Protein AF-A0A9D1PLK4-F1 (afdb_monomer_lite)

Secondary structure (DSSP, 8-state):
-HHHHHHHHHHHHHHHHHHHHHHHHHS-TT-GGGGHHHHHHHHHHHHHHHHHHHS-S--EETTTEEHHHHHHHHHHHHHHHHHHHHHHHHHHHH-

Sequence (95 aa):
MITATLTLGAILSAALLIVSLILVKATPKTSYVAYYPGFLFFAAGLILLLFATILDAKVTVYGGAGLGGLGIACLFAAAVSIMVATVVDAYRQVA

Radius of gyration: 14.98 Å; chains: 1; bounding box: 36×17×46 Å

pLDDT: mean 71.11, std 8.72, range [50.28, 83.88]

Structure (mmCIF, N/CA/C/O backbone):
data_AF-A0A9D1PLK4-F1
#
_entry.id   AF-A0A9D1PLK4-F1
#
loop_
_atom_site.group_PDB
_atom_site.id
_atom_site.type_symbol
_atom_site.label_atom_id
_atom_site.label_alt_id
_atom_site.label_comp_id
_atom_site.label_asym_id
_atom_site.label_entity_id
_atom_site.label_seq_id
_atom_site.pdbx_PDB_ins_code
_atom_site.Cartn_x
_atom_site.Cartn_y
_atom_site.Cartn_z
_atom_site.occupancy
_atom_site.B_iso_or_equiv
_atom_site.auth_seq_id
_atom_site.auth_comp_id
_atom_site.auth_asym_id
_atom_site.auth_atom_id
_atom_site.pdbx_PDB_model_num
ATOM 1 N N . MET A 1 1 ? 15.771 1.249 -10.777 1.00 60.25 1 MET A N 1
ATOM 2 C CA . MET A 1 1 ? 14.384 0.828 -11.088 1.00 60.25 1 MET A CA 1
ATOM 3 C C . MET A 1 1 ? 13.647 0.355 -9.836 1.00 60.25 1 MET A C 1
ATOM 5 O O . MET A 1 1 ? 12.656 0.978 -9.495 1.00 60.25 1 MET A O 1
ATOM 9 N N . ILE A 1 2 ? 14.164 -0.633 -9.090 1.00 66.88 2 ILE A N 1
ATOM 10 C CA . ILE A 1 2 ? 13.554 -1.128 -7.833 1.00 66.88 2 ILE A CA 1
ATOM 11 C C . ILE A 1 2 ? 13.355 -0.030 -6.778 1.00 66.88 2 ILE A C 1
ATOM 13 O O . ILE A 1 2 ? 12.285 0.050 -6.186 1.00 66.88 2 ILE A O 1
ATOM 17 N N . THR A 1 3 ? 14.343 0.849 -6.575 1.00 70.19 3 THR A N 1
ATOM 18 C CA . THR A 1 3 ? 14.256 1.915 -5.565 1.00 70.19 3 THR 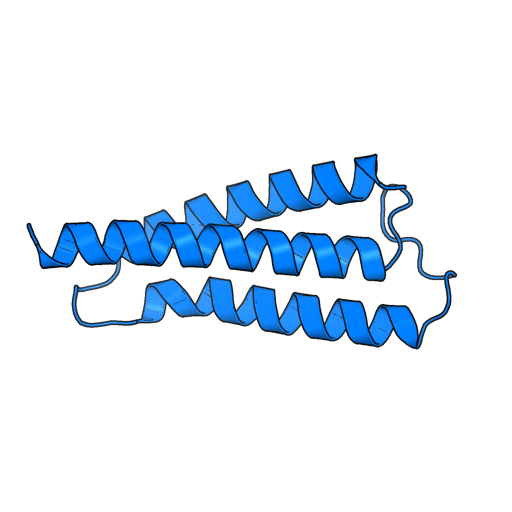A CA 1
ATOM 19 C C . THR A 1 3 ? 13.065 2.837 -5.812 1.00 70.19 3 THR A C 1
ATOM 21 O O . THR A 1 3 ? 12.295 3.056 -4.894 1.00 70.19 3 THR A O 1
ATOM 24 N N . ALA A 1 4 ? 12.844 3.293 -7.052 1.00 72.31 4 ALA A N 1
ATOM 25 C CA . ALA A 1 4 ? 11.715 4.164 -7.396 1.00 72.31 4 ALA A CA 1
ATOM 26 C C . ALA A 1 4 ? 10.354 3.493 -7.137 1.00 72.31 4 ALA A C 1
ATOM 28 O O . ALA A 1 4 ? 9.439 4.124 -6.614 1.00 72.31 4 ALA A O 1
ATOM 29 N N . THR A 1 5 ? 10.238 2.199 -7.451 1.00 68.75 5 THR A N 1
ATOM 30 C CA . THR A 1 5 ? 9.047 1.391 -7.159 1.00 68.75 5 THR A CA 1
ATOM 31 C C . THR A 1 5 ? 8.796 1.265 -5.658 1.00 68.75 5 THR A C 1
ATOM 33 O O . THR A 1 5 ? 7.661 1.409 -5.210 1.00 68.75 5 THR A O 1
ATOM 36 N N . LEU A 1 6 ? 9.855 1.053 -4.875 1.00 75.00 6 LEU A N 1
ATOM 37 C CA . LEU A 1 6 ? 9.795 0.980 -3.417 1.00 75.00 6 LEU A CA 1
ATOM 38 C C . LEU A 1 6 ? 9.408 2.321 -2.790 1.00 75.00 6 LEU A C 1
ATOM 40 O O . LEU A 1 6 ? 8.560 2.347 -1.903 1.00 75.00 6 LEU A O 1
ATOM 44 N N . THR A 1 7 ? 9.966 3.436 -3.270 1.00 78.31 7 THR A N 1
ATOM 45 C CA . THR A 1 7 ? 9.621 4.772 -2.766 1.00 78.31 7 THR A CA 1
ATOM 46 C C . THR A 1 7 ? 8.164 5.116 -3.068 1.00 78.31 7 THR A C 1
ATOM 48 O O . THR A 1 7 ? 7.448 5.576 -2.181 1.00 78.31 7 THR A O 1
ATOM 51 N N . LEU A 1 8 ? 7.695 4.847 -4.294 1.00 76.06 8 LEU A N 1
ATOM 52 C CA . LEU A 1 8 ? 6.296 5.064 -4.675 1.00 76.06 8 LEU A CA 1
ATOM 53 C C . LEU A 1 8 ? 5.347 4.163 -3.883 1.00 76.06 8 LEU A C 1
ATOM 55 O O . LEU A 1 8 ? 4.340 4.650 -3.378 1.00 76.06 8 LEU A O 1
ATOM 59 N N . GLY A 1 9 ? 5.688 2.881 -3.722 1.00 72.31 9 GLY A N 1
ATOM 60 C CA . GLY A 1 9 ? 4.920 1.937 -2.912 1.00 72.31 9 GLY A CA 1
ATOM 61 C C . GLY A 1 9 ? 4.829 2.364 -1.452 1.00 72.31 9 GLY A C 1
ATOM 62 O O . GLY A 1 9 ? 3.748 2.329 -0.880 1.00 72.31 9 GLY A O 1
ATOM 63 N N . ALA A 1 10 ? 5.925 2.841 -0.858 1.00 75.62 10 ALA A N 1
ATOM 64 C CA . ALA A 1 10 ? 5.935 3.324 0.521 1.00 75.62 10 ALA A CA 1
ATOM 65 C C . ALA A 1 10 ? 5.050 4.567 0.715 1.00 75.62 10 ALA A C 1
ATOM 67 O O . ALA A 1 10 ? 4.276 4.626 1.671 1.00 75.62 10 ALA A O 1
ATOM 68 N N . ILE A 1 11 ? 5.121 5.537 -0.205 1.00 80.62 11 ILE A N 1
ATOM 69 C CA . ILE A 1 11 ? 4.308 6.761 -0.148 1.00 80.62 11 ILE A CA 1
ATOM 70 C C . ILE A 1 11 ? 2.822 6.437 -0.342 1.00 80.62 11 ILE A C 1
ATOM 72 O O . ILE A 1 11 ? 1.990 6.897 0.441 1.00 80.62 11 ILE A O 1
ATOM 76 N N . LEU A 1 12 ? 2.483 5.618 -1.346 1.00 76.81 12 LEU A N 1
ATOM 77 C CA . LEU A 1 12 ? 1.102 5.188 -1.576 1.00 76.81 12 LEU A CA 1
ATOM 78 C C . LEU A 1 12 ? 0.563 4.387 -0.392 1.00 76.81 12 LEU A C 1
ATOM 80 O O . LEU A 1 12 ? -0.556 4.649 0.039 1.00 76.81 12 LEU A O 1
ATOM 84 N N . SER A 1 13 ? 1.353 3.453 0.151 1.00 75.06 13 SER A N 1
ATOM 85 C CA . SER A 1 13 ? 0.989 2.683 1.343 1.00 75.06 13 SER A CA 1
ATOM 86 C C . SER A 1 13 ? 0.650 3.607 2.496 1.00 75.06 13 SER A C 1
ATOM 88 O O . SER A 1 13 ? -0.408 3.451 3.091 1.00 75.06 13 SER A O 1
ATOM 90 N N . ALA A 1 14 ? 1.511 4.585 2.794 1.00 77.44 14 ALA A N 1
ATOM 91 C CA . ALA A 1 14 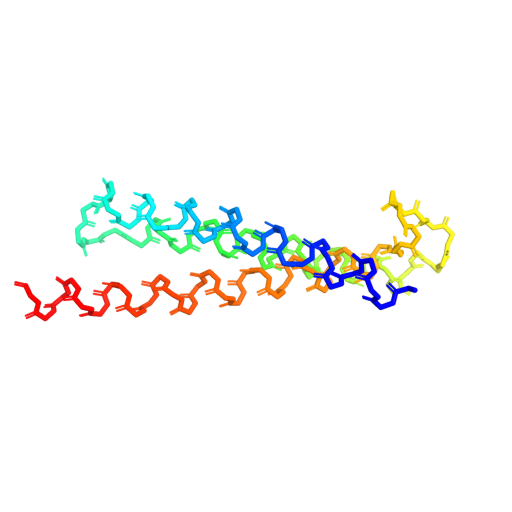? 1.288 5.527 3.884 1.00 77.44 14 ALA A CA 1
ATOM 92 C C . ALA A 1 14 ? 0.005 6.349 3.673 1.00 77.44 14 ALA A C 1
ATOM 94 O O . ALA A 1 14 ? -0.809 6.461 4.589 1.00 77.44 14 ALA A O 1
ATOM 95 N N . ALA A 1 15 ? -0.217 6.867 2.461 1.00 79.06 15 ALA A N 1
ATOM 96 C CA . ALA A 1 15 ? -1.422 7.621 2.130 1.00 79.06 15 ALA A CA 1
ATOM 97 C C . ALA A 1 15 ? -2.695 6.766 2.257 1.00 79.06 15 ALA A C 1
ATOM 99 O O . ALA A 1 15 ? -3.659 7.188 2.898 1.00 79.06 15 ALA A O 1
ATOM 100 N N . LEU A 1 16 ? -2.694 5.543 1.712 1.00 76.62 16 LEU A N 1
ATOM 101 C CA . LEU A 1 16 ? -3.834 4.631 1.817 1.00 76.62 16 LEU A CA 1
ATOM 102 C C . LEU A 1 16 ? -4.103 4.194 3.247 1.00 76.62 16 LEU A C 1
ATOM 104 O O . LEU A 1 16 ? -5.262 4.031 3.623 1.00 76.62 16 LEU A O 1
ATOM 108 N N . LEU A 1 17 ? -3.051 3.994 4.036 1.00 75.00 17 LEU A N 1
ATOM 109 C CA . LEU A 1 17 ? -3.169 3.659 5.445 1.00 75.00 17 LEU A CA 1
ATOM 110 C C . LEU A 1 17 ? -3.890 4.761 6.205 1.00 75.00 17 LEU A C 1
ATOM 112 O O . LEU A 1 17 ? -4.847 4.482 6.920 1.00 75.00 17 LEU A O 1
ATOM 116 N N . ILE A 1 18 ? -3.470 6.011 6.008 1.00 79.81 18 ILE A N 1
ATOM 117 C CA . ILE A 1 18 ? -4.097 7.173 6.641 1.00 79.81 18 ILE A CA 1
ATOM 118 C C . ILE A 1 18 ? -5.575 7.248 6.246 1.00 79.81 18 ILE A C 1
ATOM 120 O O . ILE A 1 18 ? -6.435 7.352 7.119 1.00 79.81 18 ILE A O 1
ATOM 124 N N . VAL A 1 19 ? -5.886 7.126 4.952 1.00 74.56 19 VAL A N 1
ATOM 125 C CA . VAL A 1 19 ? -7.273 7.153 4.460 1.00 74.56 19 VAL A CA 1
ATOM 126 C C . VAL A 1 19 ? -8.093 6.000 5.042 1.00 74.56 19 VAL A C 1
ATOM 128 O O . VAL A 1 19 ? -9.205 6.226 5.514 1.00 74.56 19 VAL A O 1
ATOM 131 N N . SER A 1 20 ? -7.543 4.784 5.072 1.00 67.81 20 SER A N 1
ATOM 132 C CA . SER A 1 20 ? -8.227 3.598 5.602 1.00 67.81 20 SER A CA 1
ATOM 133 C C . SER A 1 20 ? -8.486 3.730 7.102 1.00 67.81 20 SER A C 1
ATOM 135 O O . SER A 1 20 ? -9.592 3.458 7.551 1.00 67.81 20 SER A O 1
ATOM 137 N N . LEU A 1 21 ? -7.522 4.230 7.883 1.00 69.31 21 LEU A N 1
ATOM 138 C CA . LEU A 1 21 ? -7.690 4.476 9.319 1.00 69.31 21 LEU A CA 1
ATOM 139 C C . LEU A 1 21 ? -8.748 5.549 9.607 1.00 69.31 21 LEU A C 1
ATOM 141 O O . LEU A 1 21 ? -9.569 5.376 10.513 1.00 69.31 21 LEU A O 1
ATOM 145 N N . ILE A 1 22 ? -8.760 6.637 8.830 1.00 73.38 22 ILE A N 1
ATOM 146 C CA . ILE A 1 22 ? -9.790 7.678 8.931 1.00 73.38 22 ILE A CA 1
ATOM 147 C C . ILE A 1 22 ? -11.165 7.085 8.604 1.00 73.38 22 ILE A C 1
ATOM 149 O O . ILE A 1 22 ? -12.110 7.298 9.363 1.00 73.38 22 ILE A O 1
ATOM 153 N N . LEU A 1 23 ? -11.280 6.295 7.530 1.00 65.56 23 LEU A N 1
ATOM 154 C CA . LEU A 1 23 ? -12.539 5.658 7.137 1.00 65.56 23 LEU A CA 1
ATOM 155 C C . LEU A 1 23 ? -13.033 4.646 8.166 1.00 65.56 23 LEU A C 1
ATOM 157 O O . LEU A 1 23 ? -14.220 4.663 8.481 1.00 65.56 23 LEU A O 1
ATOM 161 N N . VAL A 1 24 ? -12.156 3.800 8.717 1.00 65.56 24 VAL A N 1
ATOM 162 C CA . VAL A 1 24 ? -12.528 2.874 9.795 1.00 65.56 24 VAL A CA 1
ATOM 163 C C . VAL A 1 24 ? -13.103 3.670 10.963 1.00 65.56 24 VAL A C 1
ATOM 165 O O . VAL A 1 24 ? -14.166 3.332 11.467 1.00 65.56 24 VAL A O 1
ATOM 168 N N . LYS A 1 25 ? -12.468 4.776 11.364 1.00 66.44 25 LYS A N 1
ATOM 169 C CA . LYS A 1 25 ? -12.934 5.583 12.500 1.00 66.44 25 LYS A CA 1
ATOM 170 C C . LYS A 1 25 ? -14.241 6.341 12.219 1.00 66.44 25 LYS A C 1
ATOM 172 O O . LYS A 1 25 ? -15.056 6.471 13.129 1.00 66.44 25 LYS A O 1
ATOM 177 N N . ALA A 1 26 ? -14.441 6.815 10.988 1.00 66.81 26 ALA A N 1
ATOM 178 C CA . ALA A 1 26 ? -15.623 7.571 10.566 1.00 66.81 26 ALA A CA 1
ATOM 179 C C . ALA A 1 26 ? -16.841 6.687 10.233 1.00 66.81 26 ALA A C 1
ATOM 181 O O . ALA A 1 26 ? -17.971 7.170 10.244 1.00 66.81 26 ALA A O 1
ATOM 182 N N . THR A 1 27 ? -16.629 5.400 9.946 1.00 63.88 27 THR A N 1
ATOM 183 C CA . THR A 1 27 ? -17.685 4.478 9.511 1.00 63.88 27 THR A CA 1
ATOM 184 C C . THR A 1 27 ? -18.254 3.678 10.703 1.00 63.88 27 THR A C 1
ATOM 186 O O . THR A 1 27 ? -17.486 3.225 11.566 1.00 63.88 27 THR A O 1
ATOM 189 N N . PRO A 1 28 ? -19.590 3.488 10.792 1.00 58.19 28 PRO A N 1
ATOM 190 C CA . PRO A 1 28 ? -20.225 2.657 11.822 1.00 58.19 28 PRO A CA 1
ATOM 191 C C . PRO A 1 28 ? -19.800 1.180 11.724 1.00 58.19 28 PRO A C 1
ATOM 193 O O . PRO A 1 28 ? -19.546 0.685 10.627 1.00 58.19 28 PRO A O 1
ATOM 196 N N . LYS A 1 29 ? -19.765 0.468 12.868 1.00 59.06 29 LYS A N 1
ATOM 197 C CA . LYS A 1 29 ? -19.248 -0.918 13.029 1.00 59.06 29 LYS A CA 1
ATOM 198 C C . LYS A 1 29 ? -19.851 -1.962 12.062 1.00 59.06 29 LYS A C 1
ATOM 200 O O . LYS A 1 29 ? -19.319 -3.055 11.948 1.00 59.06 29 LYS A O 1
ATOM 205 N N . THR A 1 30 ? -20.957 -1.653 11.388 1.00 57.09 30 THR A N 1
ATOM 206 C CA . THR A 1 30 ? -21.675 -2.556 10.473 1.00 57.09 30 THR A CA 1
ATOM 207 C C . THR A 1 30 ? -21.310 -2.379 8.999 1.00 57.09 30 THR A C 1
ATOM 209 O O . THR A 1 30 ? -21.845 -3.092 8.154 1.00 57.09 30 THR A O 1
ATOM 212 N N . SER A 1 31 ? -20.451 -1.416 8.656 1.00 59.03 31 SER A N 1
ATOM 213 C CA . SER A 1 31 ? -20.229 -1.032 7.265 1.00 59.03 31 SER A CA 1
ATOM 214 C C . SER A 1 31 ? -18.802 -1.332 6.799 1.00 59.03 31 SER A C 1
ATOM 216 O O . SER A 1 31 ? -17.821 -0.791 7.305 1.00 59.03 31 SER A O 1
ATOM 218 N N . TYR A 1 32 ? -18.705 -2.175 5.765 1.00 62.59 32 TYR A N 1
ATOM 219 C CA . TYR A 1 32 ? -17.461 -2.599 5.106 1.00 62.59 32 TYR A CA 1
ATOM 220 C C . TYR A 1 32 ? -16.814 -1.505 4.235 1.00 62.59 32 TYR A C 1
ATOM 222 O O . TYR A 1 32 ? -15.891 -1.775 3.466 1.00 62.59 32 TYR A O 1
ATOM 230 N N . VAL A 1 33 ? -17.275 -0.255 4.336 1.00 63.25 33 VAL A N 1
ATOM 231 C CA . VAL A 1 33 ? -16.804 0.867 3.505 1.00 63.25 33 VAL A CA 1
ATOM 232 C C . VAL A 1 33 ? -15.311 1.147 3.708 1.00 63.25 33 VAL A C 1
ATOM 234 O O . VAL A 1 33 ? -14.640 1.580 2.776 1.00 63.25 33 VAL A O 1
ATOM 237 N N . ALA A 1 34 ? -14.748 0.790 4.864 1.00 61.91 34 ALA A N 1
ATOM 238 C CA . ALA A 1 34 ? -13.308 0.859 5.109 1.00 61.91 34 ALA A CA 1
ATOM 239 C C . ALA A 1 34 ? -12.454 0.004 4.148 1.00 61.91 34 ALA A C 1
ATOM 241 O O . ALA A 1 34 ? -11.293 0.333 3.915 1.00 61.91 34 ALA A O 1
ATOM 242 N N . TYR A 1 35 ? -13.017 -1.054 3.555 1.00 63.94 35 TYR A N 1
ATOM 243 C CA . TYR A 1 35 ? -12.303 -1.949 2.636 1.00 63.94 35 TYR A CA 1
ATOM 244 C C . TYR A 1 35 ? -12.364 -1.504 1.171 1.00 63.94 35 TYR A C 1
ATOM 246 O O . TYR A 1 35 ? -11.527 -1.922 0.369 1.00 63.94 35 TYR A O 1
ATOM 254 N N . TYR A 1 36 ? -13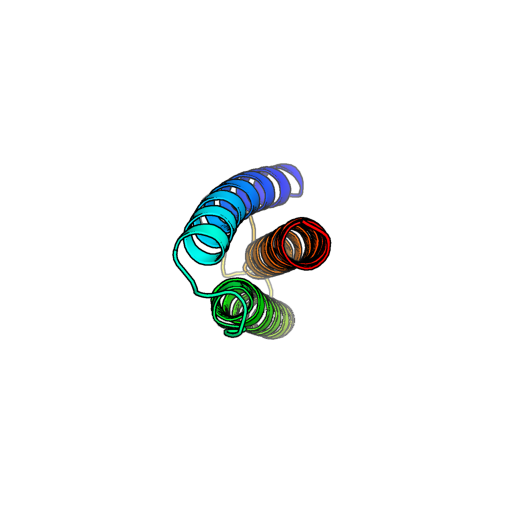.315 -0.635 0.814 1.00 68.81 36 TYR A N 1
ATOM 255 C CA . TYR A 1 36 ? -13.487 -0.136 -0.554 1.00 68.81 36 TYR A CA 1
ATOM 256 C C . TYR A 1 36 ? -12.234 0.526 -1.147 1.00 68.81 36 TYR A C 1
ATOM 258 O O . TYR A 1 36 ? -11.872 0.163 -2.267 1.00 68.81 36 TYR A O 1
ATOM 266 N N . PRO A 1 37 ? -11.535 1.456 -0.462 1.00 68.38 37 PRO A N 1
ATOM 267 C CA . PRO A 1 37 ? -10.343 2.078 -1.039 1.00 68.38 37 PRO A CA 1
ATOM 268 C C . PRO A 1 37 ? -9.202 1.077 -1.253 1.00 68.38 37 PRO A C 1
ATOM 270 O O . PRO A 1 37 ? -8.506 1.165 -2.263 1.00 68.38 37 PRO A O 1
ATOM 273 N N . GLY A 1 38 ? -9.056 0.087 -0.366 1.00 69.94 38 GLY A N 1
ATOM 274 C CA . GLY A 1 38 ? -8.095 -1.002 -0.536 1.00 69.94 38 GLY A CA 1
ATOM 275 C C . GLY A 1 38 ? -8.414 -1.865 -1.759 1.00 69.94 38 GLY A C 1
ATOM 276 O O . GLY A 1 38 ? -7.540 -2.110 -2.585 1.00 69.94 38 GLY A O 1
ATOM 277 N N . PHE A 1 39 ? -9.677 -2.262 -1.934 1.00 72.50 39 PHE A N 1
ATOM 278 C CA . PHE A 1 39 ? -10.113 -3.034 -3.103 1.00 72.50 39 PHE A CA 1
ATOM 279 C C . PHE A 1 39 ? -9.983 -2.255 -4.416 1.00 72.50 39 PHE A C 1
ATOM 281 O O . PHE A 1 39 ? -9.591 -2.825 -5.433 1.00 72.50 39 PHE A O 1
ATOM 288 N N . LEU A 1 40 ? -10.267 -0.951 -4.397 1.00 75.50 40 LEU A N 1
ATOM 289 C CA . LEU A 1 40 ? -10.130 -0.087 -5.567 1.00 75.50 40 LEU A CA 1
ATOM 290 C C . LEU A 1 40 ? -8.662 0.035 -5.996 1.00 75.50 40 LEU A C 1
ATOM 292 O O . LEU A 1 40 ? -8.355 -0.100 -7.178 1.00 75.50 40 LEU A O 1
ATOM 296 N N . PHE A 1 41 ? -7.749 0.232 -5.041 1.00 76.62 41 PHE A N 1
ATOM 297 C CA . PHE A 1 41 ? -6.311 0.273 -5.318 1.00 76.62 41 PHE A CA 1
ATOM 298 C C . PHE A 1 41 ? -5.748 -1.085 -5.727 1.00 76.62 41 PHE A C 1
ATOM 300 O O . PHE A 1 41 ? -4.862 -1.138 -6.579 1.00 76.62 41 PHE A O 1
ATOM 307 N N . PHE A 1 42 ? -6.286 -2.178 -5.183 1.00 76.81 42 PHE A N 1
ATOM 308 C CA . PHE A 1 42 ? -5.934 -3.524 -5.614 1.00 76.81 42 PHE A CA 1
ATOM 309 C C . PHE A 1 42 ? -6.333 -3.751 -7.076 1.00 76.81 42 PHE A C 1
ATOM 311 O O . PHE A 1 42 ? -5.492 -4.126 -7.888 1.00 76.81 42 PHE A O 1
ATOM 318 N N . ALA A 1 43 ? -7.580 -3.440 -7.442 1.00 80.31 43 ALA A N 1
ATOM 319 C CA . ALA A 1 43 ? -8.062 -3.555 -8.816 1.00 80.31 43 ALA A CA 1
ATOM 320 C C . ALA A 1 43 ? -7.280 -2.644 -9.777 1.00 80.31 43 ALA A C 1
ATOM 322 O O . ALA A 1 43 ? -6.831 -3.098 -10.828 1.00 80.31 43 ALA A O 1
ATOM 323 N N . ALA A 1 44 ? -7.044 -1.384 -9.397 1.00 78.62 44 ALA A N 1
ATOM 324 C CA . ALA A 1 44 ? -6.257 -0.443 -10.191 1.00 78.62 44 ALA A CA 1
ATOM 325 C C . ALA A 1 44 ? -4.802 -0.909 -10.374 1.00 78.62 44 ALA A C 1
ATOM 327 O O . ALA A 1 44 ? -4.260 -0.821 -11.475 1.00 78.62 44 ALA A O 1
ATOM 328 N N . GLY A 1 45 ? -4.179 -1.451 -9.322 1.00 77.56 45 GLY A N 1
ATOM 329 C CA . GLY A 1 45 ? -2.833 -2.020 -9.376 1.00 77.56 45 GLY A CA 1
ATOM 330 C C . GLY A 1 45 ? -2.742 -3.251 -10.279 1.00 77.56 45 GLY A C 1
ATOM 331 O O . GLY A 1 45 ? -1.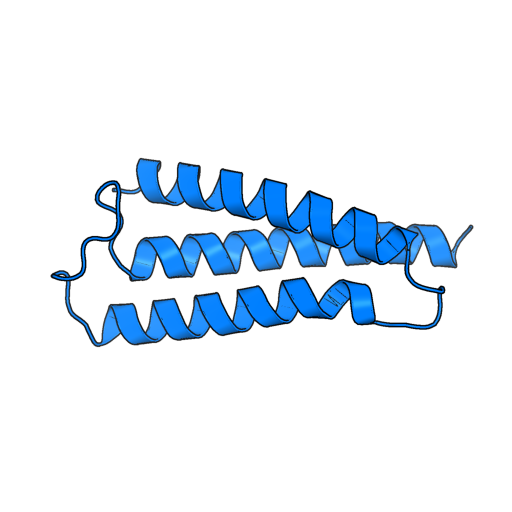785 -3.380 -11.039 1.00 77.56 45 GLY A O 1
ATOM 332 N N . LEU A 1 46 ? -3.760 -4.115 -10.259 1.00 81.44 46 LEU A N 1
ATOM 333 C CA . LEU A 1 46 ? -3.841 -5.311 -11.103 1.00 81.44 46 LEU A CA 1
ATOM 334 C C . LEU A 1 46 ? -4.030 -4.946 -12.579 1.00 81.44 46 LEU A C 1
ATOM 336 O O . LEU A 1 46 ? -3.358 -5.504 -13.443 1.00 81.44 46 LEU A O 1
ATOM 340 N N . ILE A 1 47 ? -4.880 -3.954 -12.860 1.00 82.25 47 ILE A N 1
ATOM 341 C CA . ILE A 1 47 ? -5.056 -3.392 -14.203 1.00 82.25 47 ILE A CA 1
ATOM 342 C C . ILE A 1 47 ? -3.730 -2.800 -14.692 1.00 82.25 47 ILE A C 1
ATOM 344 O O . ILE A 1 47 ? -3.266 -3.159 -15.768 1.00 82.25 47 ILE A O 1
ATOM 348 N N . LEU A 1 48 ? -3.069 -1.958 -13.893 1.00 77.81 48 LEU A N 1
ATOM 349 C CA . LEU A 1 48 ? -1.765 -1.381 -14.244 1.00 77.81 48 LEU A CA 1
ATOM 350 C C . LEU A 1 48 ? -0.695 -2.448 -14.504 1.00 77.81 48 LEU A C 1
ATOM 352 O O . LEU A 1 48 ? 0.110 -2.288 -15.418 1.00 77.81 48 LEU A O 1
ATOM 356 N N . LEU A 1 49 ? -0.701 -3.544 -13.740 1.00 79.06 49 LEU A N 1
ATOM 357 C CA . LEU A 1 49 ? 0.218 -4.666 -13.931 1.00 79.06 49 LEU A CA 1
ATOM 358 C C . LEU A 1 49 ? -0.061 -5.429 -15.238 1.00 79.06 49 LEU A C 1
ATOM 360 O O . LEU A 1 49 ? 0.875 -5.742 -15.967 1.00 79.06 49 LEU A O 1
ATOM 364 N N . LEU A 1 50 ? -1.332 -5.681 -15.564 1.00 78.62 50 LEU A N 1
ATOM 365 C CA . LEU A 1 50 ? -1.756 -6.290 -16.833 1.00 78.62 50 LEU A CA 1
ATOM 366 C C . LEU A 1 50 ? -1.411 -5.408 -18.035 1.00 78.62 50 LEU A C 1
ATOM 368 O O . LEU A 1 50 ? -0.914 -5.885 -19.048 1.00 78.62 50 LEU A O 1
ATOM 372 N N . PHE A 1 51 ? -1.625 -4.100 -17.924 1.00 73.12 51 PHE A N 1
ATOM 373 C CA . PHE A 1 51 ? -1.208 -3.172 -18.969 1.00 73.12 51 PHE A CA 1
ATOM 374 C C . PHE A 1 51 ? 0.314 -3.091 -19.084 1.00 73.12 51 PHE A C 1
ATOM 376 O O . PHE A 1 51 ? 0.809 -2.873 -20.181 1.00 73.12 51 PHE A O 1
ATOM 383 N N . ALA A 1 52 ? 1.067 -3.322 -18.009 1.00 70.94 52 ALA A N 1
ATOM 384 C CA . ALA A 1 52 ? 2.525 -3.357 -18.060 1.00 70.94 52 ALA A CA 1
ATOM 385 C C . ALA A 1 52 ? 3.097 -4.577 -18.796 1.00 70.94 52 ALA A C 1
ATOM 387 O O . ALA A 1 52 ? 4.191 -4.475 -19.343 1.00 70.94 52 ALA A O 1
ATOM 388 N N . THR A 1 53 ? 2.394 -5.715 -18.811 1.00 68.88 53 THR A N 1
ATOM 389 C CA . THR A 1 53 ? 2.822 -6.896 -19.583 1.00 68.88 53 THR A CA 1
ATOM 390 C C . THR A 1 53 ? 2.491 -6.774 -21.070 1.00 68.88 53 THR A C 1
ATOM 392 O O . THR A 1 53 ? 3.143 -7.419 -21.884 1.00 68.88 53 THR A O 1
ATOM 395 N N . ILE A 1 54 ? 1.502 -5.946 -21.428 1.00 68.12 54 ILE A N 1
ATOM 396 C CA . ILE A 1 54 ? 1.066 -5.719 -22.816 1.00 68.12 54 ILE A CA 1
ATOM 397 C C . ILE A 1 54 ? 1.775 -4.503 -23.437 1.00 68.12 54 ILE A C 1
ATOM 399 O O . ILE A 1 54 ? 2.168 -4.529 -24.602 1.00 68.12 54 ILE A O 1
ATOM 403 N N . LEU A 1 55 ? 1.943 -3.421 -22.673 1.00 64.81 55 LEU A N 1
ATOM 404 C CA . LEU A 1 55 ? 2.617 -2.192 -23.092 1.00 64.81 55 LEU A CA 1
ATOM 405 C C . LEU A 1 55 ? 4.093 -2.282 -22.711 1.00 64.81 55 LEU A C 1
ATOM 407 O O . LEU A 1 55 ? 4.541 -1.747 -21.696 1.00 64.81 55 LEU A O 1
ATOM 411 N N . ASP A 1 56 ? 4.831 -2.999 -23.549 1.00 54.44 56 ASP A N 1
ATOM 412 C CA . ASP A 1 56 ? 6.250 -3.290 -23.397 1.00 54.44 56 ASP A CA 1
ATOM 413 C C . ASP A 1 56 ? 7.080 -2.002 -23.202 1.00 54.44 56 ASP A C 1
ATOM 415 O O . ASP A 1 56 ? 7.208 -1.170 -24.104 1.00 54.44 56 ASP A O 1
ATOM 419 N N . ALA A 1 57 ? 7.597 -1.831 -21.980 1.00 52.22 57 ALA A N 1
ATOM 420 C CA . ALA A 1 57 ? 8.761 -1.038 -21.561 1.00 52.22 57 ALA A CA 1
ATOM 421 C C . ALA A 1 57 ? 8.883 0.465 -21.924 1.00 52.22 57 ALA A C 1
ATOM 423 O O . ALA A 1 57 ? 9.752 1.137 -21.367 1.00 52.22 57 ALA A O 1
ATOM 424 N N . LYS A 1 58 ? 8.049 1.040 -22.800 1.00 50.53 58 LYS A N 1
ATOM 425 C CA . LYS A 1 58 ? 8.189 2.435 -23.275 1.00 50.53 58 LYS A CA 1
ATOM 426 C C . LYS A 1 58 ? 7.443 3.471 -22.444 1.00 50.53 58 LYS A C 1
ATOM 428 O O . LYS A 1 58 ? 7.731 4.660 -22.557 1.00 50.53 58 LYS A O 1
ATOM 433 N N . VAL A 1 59 ? 6.505 3.048 -21.602 1.00 55.59 59 VAL A N 1
ATOM 434 C CA . VAL A 1 59 ? 5.776 3.965 -20.719 1.00 55.59 59 VAL A CA 1
ATOM 435 C C . VAL A 1 59 ? 6.549 4.094 -19.411 1.00 55.59 59 VAL A C 1
ATOM 437 O O . VAL A 1 59 ? 6.252 3.449 -18.404 1.00 55.59 59 VAL A O 1
ATOM 440 N N . THR A 1 60 ? 7.598 4.911 -19.445 1.00 55.38 60 THR A N 1
ATOM 441 C CA . THR A 1 60 ? 8.255 5.402 -18.235 1.00 55.38 60 THR A CA 1
ATOM 442 C C . THR A 1 60 ? 7.340 6.422 -17.576 1.00 55.38 60 THR A C 1
ATOM 444 O O . THR A 1 60 ? 7.115 7.501 -18.123 1.00 55.38 60 THR A O 1
ATOM 447 N N . VAL A 1 61 ? 6.811 6.088 -16.401 1.00 59.12 61 VAL A N 1
ATOM 448 C CA . VAL A 1 61 ? 6.129 7.058 -15.543 1.00 59.12 61 VAL A CA 1
ATOM 449 C C . VAL A 1 61 ? 7.187 7.719 -14.647 1.00 59.12 61 VAL A C 1
ATOM 451 O O . VAL A 1 61 ? 8.273 7.164 -14.442 1.00 59.12 61 VAL A O 1
ATOM 454 N N . TYR A 1 62 ? 6.910 8.947 -14.192 1.00 50.28 62 TYR A N 1
ATOM 455 C CA . TYR A 1 62 ? 7.793 9.799 -13.380 1.00 50.28 62 TYR A CA 1
ATOM 456 C C . TYR A 1 62 ? 8.722 8.998 -12.439 1.00 50.28 62 TYR A C 1
ATOM 458 O O . TYR A 1 62 ? 8.257 8.242 -11.589 1.00 50.28 62 TYR A O 1
ATOM 466 N N . GLY A 1 63 ? 10.043 9.169 -12.593 1.00 55.50 63 GLY A N 1
ATOM 467 C CA . GLY A 1 63 ? 11.066 8.525 -11.749 1.00 55.50 63 GLY A CA 1
ATOM 468 C C . GLY A 1 63 ? 11.697 7.237 -12.302 1.00 55.50 63 GLY A C 1
ATOM 469 O O . GLY A 1 63 ? 12.501 6.613 -11.611 1.00 55.50 63 GLY A O 1
ATOM 470 N N . GLY A 1 64 ? 11.369 6.827 -13.534 1.00 56.88 64 GLY A N 1
ATOM 471 C CA . GLY A 1 64 ? 11.990 5.665 -14.196 1.00 56.88 64 GLY A CA 1
ATOM 472 C C . GLY A 1 64 ? 11.413 4.310 -13.767 1.00 56.88 64 GLY A C 1
ATOM 473 O O . GLY A 1 64 ? 11.974 3.264 -14.099 1.00 56.88 64 GLY A O 1
ATOM 474 N N . ALA A 1 65 ? 10.295 4.317 -13.037 1.00 61.62 65 ALA A N 1
ATOM 475 C CA . ALA A 1 65 ? 9.467 3.137 -12.834 1.00 61.62 65 ALA A CA 1
ATOM 476 C C . ALA A 1 65 ? 8.515 3.005 -14.033 1.00 61.62 65 ALA A C 1
ATOM 478 O O . ALA A 1 65 ? 7.748 3.918 -14.338 1.00 61.62 65 ALA A O 1
ATOM 479 N N . GLY A 1 66 ? 8.581 1.879 -14.745 1.00 69.75 66 GLY A N 1
ATOM 480 C CA . GLY A 1 66 ? 7.586 1.565 -15.772 1.00 69.75 66 GLY A CA 1
ATOM 481 C C . GLY A 1 66 ? 6.195 1.361 -15.159 1.00 69.75 66 GLY A C 1
ATOM 482 O O . GLY A 1 66 ? 6.060 1.246 -13.937 1.00 69.75 66 GLY A O 1
ATOM 483 N N . LEU A 1 67 ? 5.171 1.235 -16.007 1.00 71.00 67 LEU A N 1
ATOM 484 C CA . LEU A 1 67 ? 3.793 0.893 -15.603 1.00 71.00 67 LEU A CA 1
ATOM 485 C C . LEU A 1 67 ? 3.729 -0.272 -14.598 1.00 71.00 67 LEU A C 1
ATOM 487 O O . LEU A 1 67 ? 2.964 -0.217 -13.637 1.00 71.00 67 LEU A O 1
ATOM 491 N N . GLY A 1 68 ? 4.589 -1.283 -14.765 1.00 71.88 68 GLY A N 1
ATOM 492 C CA . GLY A 1 68 ? 4.641 -2.444 -13.874 1.00 71.88 68 GLY A CA 1
ATOM 493 C C . GLY A 1 68 ? 5.102 -2.100 -12.459 1.00 71.88 68 GLY A C 1
ATOM 494 O O . GLY A 1 68 ? 4.556 -2.617 -11.491 1.00 71.88 68 GLY A O 1
ATOM 495 N N . GLY A 1 69 ? 6.046 -1.164 -12.316 1.00 73.81 69 GLY A N 1
ATOM 496 C CA . GLY A 1 69 ? 6.474 -0.677 -11.005 1.00 73.81 69 GLY A CA 1
ATOM 497 C C . GLY A 1 69 ? 5.348 0.062 -10.280 1.00 73.81 69 GLY A C 1
ATOM 498 O O . GLY A 1 69 ? 5.148 -0.131 -9.086 1.00 73.81 69 GLY A O 1
ATOM 499 N N . LEU A 1 70 ? 4.561 0.854 -11.006 1.00 76.69 70 LEU A N 1
ATOM 500 C CA . LEU A 1 70 ? 3.417 1.563 -10.434 1.00 76.69 70 LEU A CA 1
ATOM 501 C C . LEU A 1 70 ? 2.287 0.592 -10.046 1.00 76.69 70 LEU A C 1
ATOM 503 O O . LEU A 1 70 ? 1.708 0.727 -8.972 1.00 76.69 70 LEU A O 1
ATOM 507 N N . GLY A 1 71 ? 2.048 -0.444 -10.858 1.00 79.31 71 GLY A N 1
ATOM 508 C CA . GLY A 1 71 ? 1.113 -1.526 -10.536 1.00 79.31 71 GLY A CA 1
ATOM 509 C C . GLY A 1 71 ? 1.491 -2.283 -9.260 1.00 79.31 71 GLY A C 1
ATOM 510 O O . GLY A 1 71 ? 0.660 -2.431 -8.366 1.00 79.31 71 GLY A O 1
ATOM 511 N N . ILE A 1 72 ? 2.759 -2.689 -9.121 1.00 80.31 72 ILE A N 1
ATOM 512 C CA . ILE A 1 72 ? 3.254 -3.381 -7.916 1.00 80.31 72 ILE A CA 1
ATOM 513 C C . ILE A 1 72 ? 3.166 -2.472 -6.683 1.00 80.31 72 ILE A C 1
ATOM 515 O O . ILE A 1 72 ? 2.743 -2.927 -5.623 1.00 80.31 72 ILE A O 1
ATOM 519 N N . ALA A 1 73 ? 3.511 -1.189 -6.816 1.00 81.44 73 ALA A N 1
ATOM 520 C CA . ALA A 1 73 ? 3.375 -0.212 -5.738 1.00 81.44 73 ALA A CA 1
ATOM 521 C C . ALA A 1 73 ? 1.917 -0.077 -5.257 1.00 81.44 73 ALA A C 1
ATOM 523 O O . ALA A 1 73 ? 1.670 -0.094 -4.051 1.00 81.44 73 ALA A O 1
ATOM 524 N N . CYS A 1 74 ? 0.950 -0.009 -6.179 1.00 81.25 74 CYS A N 1
ATOM 525 C CA . CYS A 1 74 ? -0.479 0.029 -5.853 1.00 81.25 74 CYS A CA 1
ATOM 526 C C . CYS A 1 74 ? -0.968 -1.262 -5.180 1.00 81.25 74 CYS A C 1
ATOM 528 O O . CYS A 1 74 ? -1.700 -1.195 -4.195 1.00 81.25 74 CYS A O 1
ATOM 530 N N . LEU A 1 75 ? -0.548 -2.432 -5.676 1.00 83.88 75 LEU A N 1
ATOM 531 C CA . LEU A 1 75 ? -0.905 -3.728 -5.087 1.00 83.88 75 LEU A CA 1
ATOM 532 C C . LEU A 1 75 ? -0.333 -3.885 -3.673 1.00 83.88 75 LEU A C 1
ATOM 534 O O . LEU A 1 75 ? -1.029 -4.349 -2.772 1.00 83.88 75 LEU A O 1
ATOM 538 N N . PHE A 1 76 ? 0.914 -3.458 -3.469 1.00 83.50 76 PHE A N 1
ATOM 539 C CA . PHE A 1 76 ? 1.555 -3.457 -2.158 1.00 83.50 76 PHE A CA 1
ATOM 540 C C . PHE A 1 76 ? 0.828 -2.526 -1.180 1.00 83.50 76 PHE A C 1
ATOM 542 O O . PHE A 1 76 ? 0.507 -2.934 -0.064 1.00 83.50 76 PHE A O 1
ATOM 549 N N . ALA A 1 77 ? 0.491 -1.311 -1.621 1.00 80.31 77 ALA A N 1
ATOM 550 C CA . ALA A 1 77 ? -0.270 -0.355 -0.824 1.00 80.31 77 ALA A CA 1
ATOM 551 C C . ALA A 1 77 ? -1.652 -0.870 -0.429 1.00 80.31 77 ALA A C 1
ATOM 553 O O . ALA A 1 77 ? -2.028 -0.762 0.738 1.00 80.31 77 ALA A O 1
ATOM 554 N N . ALA A 1 78 ? -2.368 -1.493 -1.365 1.00 81.25 78 ALA A N 1
ATOM 555 C CA . ALA A 1 78 ? -3.658 -2.112 -1.099 1.00 81.25 78 ALA A CA 1
ATOM 556 C C . ALA A 1 78 ? -3.559 -3.260 -0.083 1.00 81.25 78 ALA A C 1
ATOM 558 O O . ALA A 1 78 ? -4.374 -3.346 0.835 1.00 81.25 78 ALA A O 1
ATOM 559 N N . ALA A 1 79 ? -2.552 -4.130 -0.216 1.00 80.62 79 ALA A N 1
ATOM 560 C CA . ALA A 1 79 ? -2.354 -5.249 0.699 1.00 80.62 79 ALA A CA 1
ATOM 561 C C . ALA A 1 79 ? -2.098 -4.763 2.134 1.00 80.62 79 ALA A C 1
ATOM 563 O O . ALA A 1 79 ? -2.760 -5.218 3.067 1.00 80.62 79 ALA A O 1
ATOM 564 N N . VAL A 1 80 ? -1.196 -3.790 2.305 1.00 82.69 80 VAL A N 1
ATOM 565 C CA . VAL A 1 80 ? -0.883 -3.211 3.619 1.00 82.69 80 VAL A CA 1
ATOM 566 C C . VAL A 1 80 ? -2.102 -2.501 4.208 1.00 82.69 80 VAL A C 1
ATOM 568 O O . VAL A 1 80 ? -2.426 -2.707 5.377 1.00 82.69 80 VAL A O 1
ATOM 571 N N . SER A 1 81 ? -2.818 -1.697 3.417 1.00 77.12 81 SER A N 1
ATOM 572 C CA . SER A 1 81 ? -3.981 -0.957 3.911 1.00 77.12 81 SER A CA 1
ATOM 573 C C . SER A 1 81 ? -5.130 -1.872 4.327 1.00 77.12 81 SER A C 1
ATOM 575 O O . SER A 1 81 ? -5.747 -1.632 5.361 1.00 77.12 81 SER A O 1
ATOM 577 N N . ILE A 1 82 ? -5.396 -2.938 3.560 1.00 77.81 82 ILE A N 1
ATOM 578 C CA . ILE A 1 82 ? -6.422 -3.932 3.902 1.00 77.81 82 ILE A CA 1
ATOM 579 C C . ILE A 1 82 ? -6.019 -4.678 5.172 1.00 77.81 82 ILE A C 1
ATOM 581 O O . ILE A 1 82 ? -6.843 -4.821 6.067 1.00 77.81 82 ILE A O 1
ATOM 585 N N . MET A 1 83 ? -4.758 -5.104 5.285 1.00 81.25 83 MET A N 1
ATOM 586 C CA . MET A 1 83 ? -4.268 -5.837 6.454 1.00 81.25 83 MET A CA 1
ATOM 587 C C . MET A 1 83 ? -4.346 -5.004 7.739 1.00 81.25 83 MET A C 1
ATOM 589 O O . MET A 1 83 ? -4.681 -5.524 8.797 1.00 81.25 83 MET A O 1
ATOM 593 N N . VAL A 1 84 ? -4.072 -3.700 7.674 1.00 78.44 84 VAL A N 1
ATOM 594 C CA . VAL A 1 84 ? -4.231 -2.840 8.853 1.00 78.44 84 VAL A CA 1
ATOM 595 C C . VAL A 1 84 ? -5.703 -2.548 9.135 1.00 78.44 84 VAL A C 1
ATOM 597 O O . VAL A 1 84 ? -6.106 -2.566 10.296 1.00 78.44 84 VAL A O 1
ATOM 600 N N . ALA A 1 85 ? -6.527 -2.338 8.104 1.00 76.38 85 ALA A N 1
ATOM 601 C CA . ALA A 1 85 ? -7.966 -2.166 8.280 1.00 76.38 85 ALA A CA 1
ATOM 602 C C . ALA A 1 85 ? -8.613 -3.390 8.954 1.00 76.38 85 ALA A C 1
ATOM 604 O O . ALA A 1 85 ? -9.387 -3.197 9.889 1.00 76.38 85 ALA A O 1
ATOM 605 N N . THR A 1 86 ? -8.245 -4.621 8.567 1.00 77.38 86 THR A N 1
ATOM 606 C CA . THR A 1 86 ? -8.753 -5.848 9.213 1.00 77.38 86 THR A CA 1
ATOM 607 C C . THR A 1 86 ? -8.353 -5.939 10.677 1.00 77.38 86 THR A C 1
ATOM 609 O O . THR A 1 86 ? -9.184 -6.281 11.514 1.00 77.38 86 THR A O 1
ATOM 612 N N . VAL A 1 87 ? -7.104 -5.607 11.010 1.00 80.56 87 VAL A N 1
ATOM 613 C CA . VAL A 1 87 ? -6.626 -5.627 12.397 1.00 80.56 87 VAL A CA 1
ATOM 614 C C . VAL A 1 87 ? -7.389 -4.608 13.245 1.00 80.56 87 VAL A C 1
ATOM 616 O O . VAL A 1 87 ? -7.878 -4.946 14.320 1.00 80.56 87 VAL A O 1
ATOM 619 N N . VAL A 1 88 ? -7.544 -3.371 12.765 1.00 76.50 88 VAL A N 1
ATOM 620 C CA . VAL A 1 88 ? -8.265 -2.320 13.503 1.00 76.50 88 VAL A CA 1
ATOM 621 C C . VAL A 1 88 ? -9.749 -2.658 13.657 1.00 76.50 88 VAL A C 1
ATOM 623 O O . VAL A 1 88 ? -10.319 -2.433 14.724 1.00 76.50 88 VAL A O 1
ATOM 626 N N . ASP A 1 89 ? -10.375 -3.215 12.623 1.00 72.94 89 ASP A N 1
ATOM 627 C CA . ASP A 1 89 ? -11.766 -3.666 12.669 1.00 72.94 89 ASP A CA 1
ATOM 628 C C . ASP A 1 89 ? -11.954 -4.814 13.681 1.00 72.94 89 ASP A C 1
ATOM 630 O O . ASP A 1 89 ? -12.844 -4.746 14.529 1.00 72.94 89 ASP A O 1
ATOM 634 N N . ALA A 1 90 ? -11.041 -5.794 13.710 1.00 76.56 90 ALA A N 1
ATOM 635 C CA . ALA A 1 90 ? -11.047 -6.866 14.708 1.00 76.56 90 ALA A CA 1
ATOM 636 C C . ALA A 1 90 ? -10.952 -6.324 16.147 1.00 76.56 90 ALA A C 1
ATOM 638 O O . ALA A 1 90 ? -11.718 -6.741 17.018 1.00 76.56 90 ALA A O 1
ATOM 639 N N . TYR A 1 91 ? -10.085 -5.335 16.400 1.00 75.44 91 TYR A N 1
ATOM 640 C CA . TYR A 1 91 ? -10.009 -4.683 17.714 1.00 75.44 91 TYR A CA 1
ATOM 641 C C . TYR A 1 91 ? -11.283 -3.900 18.072 1.00 75.44 91 TYR A C 1
ATOM 643 O O . TYR A 1 91 ? -11.667 -3.876 19.239 1.00 75.44 91 TYR A O 1
ATOM 651 N N . ARG A 1 92 ? -11.976 -3.287 17.100 1.00 69.56 92 ARG A N 1
ATOM 652 C CA . ARG A 1 92 ? -13.260 -2.591 17.338 1.00 69.56 92 ARG A CA 1
ATOM 653 C C . ARG A 1 92 ? -14.434 -3.532 17.595 1.00 69.56 92 ARG A C 1
ATOM 655 O O . ARG A 1 92 ? -15.444 -3.077 18.131 1.00 69.56 92 ARG A O 1
ATOM 662 N N . GLN A 1 93 ? -14.360 -4.786 17.162 1.00 67.06 93 GLN A N 1
ATOM 663 C CA . GLN A 1 93 ? -15.416 -5.774 17.402 1.00 67.06 93 GLN A CA 1
AT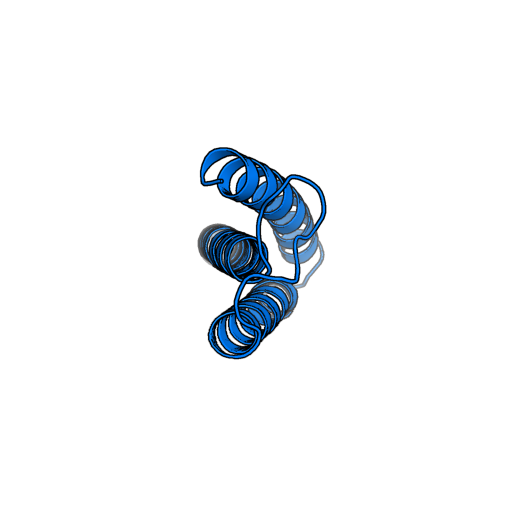OM 664 C C . GLN A 1 93 ? -15.283 -6.441 18.777 1.00 67.06 93 GLN A C 1
ATOM 666 O O . GLN A 1 93 ? -16.292 -6.836 19.351 1.00 67.06 93 GLN A O 1
ATOM 671 N N . VAL A 1 94 ? -14.061 -6.521 19.316 1.00 63.88 94 VAL A N 1
ATOM 672 C CA . VAL A 1 94 ? -13.779 -7.084 20.649 1.00 63.88 94 VAL A CA 1
ATOM 673 C C . VAL A 1 94 ? -13.925 -6.047 21.779 1.00 63.88 94 VAL A C 1
ATOM 675 O O . VAL A 1 94 ? -14.218 -6.439 22.906 1.00 63.88 94 VAL A O 1
ATOM 678 N N . ALA A 1 95 ? -13.747 -4.749 21.492 1.00 50.59 95 ALA A N 1
ATOM 679 C CA . ALA A 1 95 ? -13.916 -3.633 22.439 1.00 50.59 95 ALA A CA 1
ATOM 680 C C . ALA A 1 95 ? -15.284 -2.927 22.331 1.00 50.59 95 ALA A C 1
ATOM 682 O O . ALA A 1 95 ? -15.830 -2.577 23.3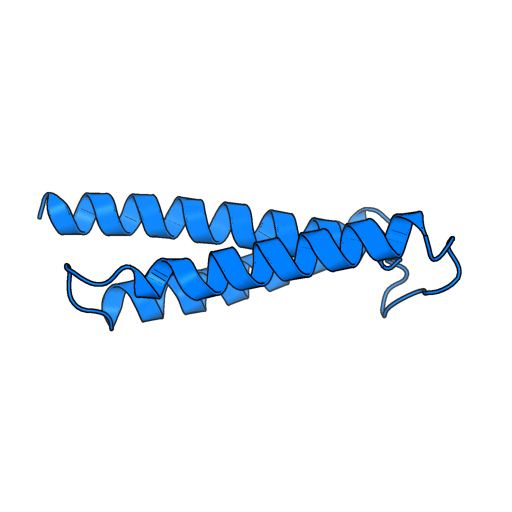98 1.00 50.59 95 ALA A O 1
#

Foldseek 3Di:
DLVVLVVLLVVLLVVLQVVLVVCLVVDPLPDPVSLVVLVVLLVVLVVLLVVPVVVDDPQQDPPRDHSNSNSVSSNSSSVSNNVVSVVVSVVVVVD

Organism: NCBI:txid2838742